Protein AF-A0A956KPV9-F1 (afdb_monomer_lite)

Sequence (80 aa):
FGGKGMYGIHVHEAVLAAGVAWSGPTVHLVDPRYDEGPILAHVEVPVEAGDSPESLQQRVLRAEHQLLWRVIKDNFCSPS

Foldseek 3Di:
DDDDPCDDLNVLVVCVVVVDQWDADWDFDDDPDGPPHHTQDIDIDTDDPPDDSVNSVVSRVVRVVVVVVCSCCPPPPDDD

Secondary structure (DSSP, 8-state):
--STT--TTHHHHHHHHTT-SEE--EEE---SSTT-SPEEEE--EEPPTT--HHHHHHHHHHHHHHHHHHHHIIIIIS--

Radius of gyration: 13.9 Å; chains: 1; bounding box: 34×28×36 Å

pLDDT: mean 91.51, std 9.31, range [61.59, 98.44]

Structure (mmCIF, N/CA/C/O backbone):
data_AF-A0A956KPV9-F1
#
_entry.id   AF-A0A956KPV9-F1
#
loop_
_atom_site.group_PDB
_atom_site.id
_atom_site.type_symbol
_atom_site.label_atom_id
_atom_site.label_alt_id
_atom_site.label_comp_id
_atom_site.label_asym_id
_atom_site.label_entity_id
_atom_site.label_seq_id
_atom_site.pdbx_PDB_ins_code
_atom_site.Cartn_x
_atom_site.Cartn_y
_atom_site.Cartn_z
_atom_site.occupancy
_atom_site.B_iso_or_equiv
_atom_site.auth_seq_id
_atom_site.auth_comp_id
_atom_site.auth_asym_id
_atom_site.auth_atom_id
_atom_site.pdbx_PDB_model_num
ATOM 1 N N . PHE A 1 1 ? -8.174 5.295 -2.490 1.00 76.56 1 PHE A N 1
ATOM 2 C CA . PHE A 1 1 ? -7.645 6.449 -1.733 1.00 76.56 1 PHE A CA 1
ATOM 3 C C . PHE A 1 1 ? -6.329 6.847 -2.387 1.00 76.56 1 PHE A C 1
ATOM 5 O O . PHE A 1 1 ? -5.572 5.943 -2.704 1.00 76.56 1 PHE A O 1
ATOM 12 N N . GLY A 1 2 ? -6.102 8.126 -2.689 1.00 67.75 2 GLY A N 1
ATOM 13 C CA . GLY A 1 2 ? -4.937 8.590 -3.461 1.00 67.75 2 GLY A CA 1
ATOM 14 C C . GLY A 1 2 ? -5.173 9.983 -4.052 1.00 67.75 2 GLY A C 1
ATOM 15 O O . GLY A 1 2 ? -6.293 10.495 -3.961 1.00 67.75 2 GLY A O 1
ATOM 16 N N . GLY A 1 3 ? -4.142 10.604 -4.626 1.00 69.38 3 GLY A N 1
ATOM 17 C CA . GLY A 1 3 ? -4.230 11.956 -5.185 1.00 69.38 3 GLY A CA 1
ATOM 18 C C . GLY A 1 3 ? -3.939 13.102 -4.203 1.00 69.38 3 GLY A C 1
ATOM 19 O O . GLY A 1 3 ? -3.519 12.919 -3.058 1.00 69.38 3 GLY A O 1
ATOM 20 N N . LYS A 1 4 ? -4.133 14.340 -4.675 1.00 72.81 4 LYS A N 1
ATOM 21 C CA . LYS A 1 4 ? -3.716 15.566 -3.974 1.00 72.81 4 LYS A CA 1
ATOM 22 C C . LYS A 1 4 ? -4.324 15.659 -2.565 1.00 72.81 4 LYS A C 1
ATOM 24 O O . LYS A 1 4 ? -5.536 15.755 -2.417 1.00 72.81 4 LYS A O 1
ATOM 29 N N . GLY A 1 5 ? -3.464 15.698 -1.543 1.00 74.81 5 GLY A N 1
ATOM 30 C CA . GLY A 1 5 ? -3.858 15.789 -0.128 1.00 74.81 5 GLY A CA 1
ATOM 31 C C . GLY A 1 5 ? -3.898 14.451 0.621 1.00 74.81 5 GLY A C 1
ATOM 32 O O . GLY A 1 5 ? -3.978 14.456 1.847 1.00 74.81 5 GLY A O 1
ATOM 33 N N . MET A 1 6 ? -3.773 13.324 -0.087 1.00 81.81 6 MET A N 1
ATOM 34 C CA . MET A 1 6 ? -3.854 11.965 0.465 1.00 81.81 6 MET A CA 1
ATOM 35 C C . MET A 1 6 ? -2.465 11.350 0.671 1.00 81.81 6 MET A C 1
ATOM 37 O O . MET A 1 6 ? -2.178 10.261 0.183 1.00 81.81 6 MET A O 1
ATOM 41 N N . TYR A 1 7 ? -1.590 12.068 1.376 1.00 82.19 7 TYR A N 1
ATOM 42 C CA . TYR A 1 7 ? -0.217 11.649 1.670 1.00 82.19 7 TYR A CA 1
ATOM 43 C C . TYR A 1 7 ? 0.017 11.530 3.179 1.00 82.19 7 TYR A C 1
ATOM 45 O O . TYR A 1 7 ? -0.638 12.195 3.984 1.00 82.19 7 TYR A O 1
ATOM 53 N N . GLY A 1 8 ? 0.987 10.701 3.567 1.00 88.38 8 GLY A N 1
ATOM 54 C CA . GLY A 1 8 ? 1.325 10.493 4.974 1.00 88.38 8 GLY A CA 1
ATOM 55 C C . GLY A 1 8 ? 0.159 9.891 5.759 1.00 88.38 8 GLY A C 1
ATOM 56 O O . GLY A 1 8 ? -0.450 8.923 5.319 1.00 88.38 8 GLY A O 1
ATOM 57 N N . ILE A 1 9 ? -0.150 10.449 6.932 1.00 95.81 9 ILE A N 1
ATOM 58 C CA . ILE A 1 9 ? -1.167 9.884 7.833 1.00 95.81 9 ILE A CA 1
ATOM 59 C C . ILE A 1 9 ? -2.605 10.037 7.307 1.00 95.81 9 ILE A C 1
ATOM 61 O O . ILE A 1 9 ? -3.445 9.175 7.564 1.00 95.81 9 ILE A O 1
ATOM 65 N N . HIS A 1 10 ? -2.875 11.068 6.497 1.00 94.06 10 HIS A N 1
ATOM 66 C CA . HIS A 1 10 ? -4.230 11.407 6.042 1.00 94.06 10 HIS A CA 1
ATOM 67 C C . HIS A 1 10 ? -4.892 10.290 5.228 1.00 94.06 10 HIS A C 1
ATOM 69 O O . HIS A 1 10 ? -6.111 10.121 5.269 1.00 94.06 10 HIS A O 1
ATOM 75 N N . VAL A 1 11 ? -4.106 9.498 4.489 1.00 93.94 11 VAL A N 1
ATOM 76 C CA . VAL A 1 11 ? -4.660 8.372 3.726 1.00 93.94 11 VAL A CA 1
ATOM 77 C C . VAL A 1 11 ? -5.231 7.300 4.655 1.00 93.94 11 VAL A C 1
ATOM 79 O O . VAL A 1 11 ? -6.287 6.741 4.368 1.00 93.94 11 VAL A O 1
ATOM 82 N N . HIS A 1 12 ? -4.585 7.060 5.797 1.00 96.44 12 HIS A N 1
ATOM 83 C CA . HIS A 1 12 ? -5.011 6.060 6.773 1.00 96.44 12 HIS A CA 1
ATOM 84 C C . HIS A 1 12 ? -6.211 6.550 7.586 1.00 96.44 12 HIS A C 1
ATOM 86 O O . HIS A 1 12 ? -7.144 5.784 7.809 1.00 96.44 12 HIS A O 1
ATOM 92 N N . GLU A 1 13 ? -6.240 7.836 7.942 1.00 96.44 13 GLU A N 1
ATOM 93 C CA . GLU A 1 13 ? -7.414 8.474 8.551 1.00 96.44 13 GLU A CA 1
ATOM 94 C C . GLU A 1 13 ? -8.649 8.346 7.653 1.00 96.44 13 GLU A C 1
ATOM 96 O O . GLU A 1 13 ? -9.713 7.932 8.110 1.00 96.44 13 GLU A O 1
ATOM 101 N N . ALA A 1 14 ? -8.506 8.636 6.359 1.00 95.12 14 ALA A N 1
ATOM 102 C CA . ALA A 1 14 ? -9.608 8.554 5.408 1.00 95.12 14 ALA A CA 1
ATOM 103 C C . ALA A 1 14 ? -10.092 7.117 5.165 1.00 95.12 14 ALA A C 1
ATOM 105 O O . ALA A 1 14 ? -11.293 6.900 5.018 1.00 95.12 14 ALA A O 1
ATOM 106 N N . VAL A 1 15 ? -9.180 6.138 5.132 1.00 95.81 15 VAL A N 1
ATOM 107 C CA . VAL A 1 15 ? -9.530 4.711 5.034 1.00 95.81 15 VAL A CA 1
ATOM 108 C C . VAL A 1 15 ? -10.390 4.287 6.224 1.00 95.81 15 VAL A C 1
ATOM 110 O O . VAL A 1 15 ? -11.448 3.687 6.030 1.00 95.81 15 VAL A O 1
ATOM 113 N N . LEU A 1 16 ? -9.976 4.647 7.442 1.00 96.62 16 LEU A N 1
ATOM 114 C CA . LEU A 1 16 ? -10.722 4.324 8.659 1.00 96.62 16 LEU A CA 1
ATOM 115 C C . LEU A 1 16 ? -12.067 5.055 8.706 1.00 96.62 16 LEU A C 1
ATOM 117 O O . LEU A 1 16 ? -13.089 4.436 8.996 1.00 96.62 16 LEU A O 1
ATOM 121 N N . ALA A 1 17 ? -12.095 6.342 8.352 1.00 95.81 17 ALA A N 1
ATOM 122 C CA . ALA A 1 17 ? -13.325 7.131 8.292 1.00 95.81 17 ALA A CA 1
ATOM 123 C C . ALA A 1 17 ? -14.329 6.586 7.263 1.00 95.81 17 ALA A C 1
ATOM 125 O O . ALA A 1 17 ? -15.538 6.667 7.475 1.00 95.81 17 ALA A O 1
ATOM 126 N N . ALA A 1 18 ? -13.841 6.014 6.161 1.00 95.62 18 ALA A N 1
ATOM 127 C CA . ALA A 1 18 ? -14.676 5.385 5.145 1.00 95.62 18 ALA A CA 1
ATOM 128 C C . ALA A 1 18 ? -15.220 4.006 5.564 1.00 95.62 18 ALA A C 1
ATOM 130 O O . ALA A 1 18 ? -16.112 3.489 4.894 1.00 95.62 18 ALA A O 1
ATOM 131 N N . GLY A 1 19 ? -14.696 3.401 6.637 1.00 94.94 19 GLY A N 1
ATOM 132 C CA . GLY A 1 19 ? -15.146 2.098 7.137 1.00 94.94 19 GLY A CA 1
ATOM 133 C C . GLY A 1 19 ? -14.910 0.940 6.162 1.00 94.94 19 GLY A C 1
ATOM 134 O O . GLY A 1 19 ? -15.646 -0.046 6.189 1.00 94.94 19 GLY A O 1
ATOM 135 N N . VAL A 1 20 ? -13.925 1.060 5.266 1.00 95.88 20 VAL A N 1
ATOM 136 C CA . VAL A 1 20 ? -13.595 -0.003 4.308 1.00 95.88 20 VAL A CA 1
ATOM 137 C C . VAL A 1 20 ? -12.809 -1.126 4.985 1.00 95.88 20 VAL A C 1
ATOM 139 O O . VAL A 1 20 ? -12.037 -0.892 5.909 1.00 95.88 20 VAL A O 1
ATOM 142 N N . ALA A 1 21 ? -12.976 -2.355 4.496 1.00 96.56 21 ALA A N 1
ATOM 143 C CA . ALA A 1 21 ? -12.317 -3.534 5.064 1.00 96.56 21 ALA A CA 1
ATOM 144 C C . ALA A 1 21 ? -10.843 -3.692 4.640 1.00 96.56 21 ALA A C 1
ATOM 146 O O . ALA A 1 21 ? -10.099 -4.442 5.271 1.00 96.56 21 ALA A O 1
ATOM 147 N N . TRP A 1 22 ? -10.423 -3.001 3.576 1.00 97.31 22 TRP A N 1
ATOM 148 C CA . TRP A 1 22 ? -9.118 -3.195 2.945 1.00 97.31 22 TRP A CA 1
ATOM 149 C C . TRP A 1 22 ? -8.443 -1.862 2.621 1.00 97.31 22 TRP A C 1
ATOM 151 O O . TRP A 1 22 ? -9.078 -0.909 2.165 1.00 97.31 22 TRP A O 1
ATOM 161 N N . SER A 1 23 ? -7.134 -1.834 2.837 1.00 97.00 23 SER A N 1
ATOM 162 C CA . SER A 1 23 ? -6.189 -0.812 2.388 1.00 97.00 23 SER A CA 1
ATOM 163 C C . SER A 1 23 ? -5.056 -1.498 1.620 1.00 97.00 23 SER A C 1
ATOM 165 O O . SER A 1 23 ? -5.130 -2.696 1.357 1.00 97.00 23 SER A O 1
ATOM 167 N N . GLY A 1 24 ? -3.988 -0.783 1.279 1.00 96.44 24 GLY A N 1
ATOM 168 C CA . GLY A 1 24 ? -2.788 -1.421 0.749 1.00 96.44 24 GLY A CA 1
ATOM 169 C C . GLY A 1 24 ? -1.923 -0.522 -0.128 1.00 96.44 24 GLY A C 1
ATOM 170 O O . GLY A 1 24 ? -2.431 0.444 -0.703 1.00 96.44 24 GLY A O 1
ATOM 171 N N . PRO A 1 25 ? -0.621 -0.829 -0.244 1.00 96.19 25 PRO A N 1
ATOM 172 C CA . PRO A 1 25 ? 0.280 -0.118 -1.134 1.00 96.19 25 PRO A CA 1
ATOM 173 C C . PRO A 1 25 ? 0.138 -0.606 -2.581 1.00 96.19 25 PRO A C 1
ATOM 175 O O . PRO A 1 25 ? -0.100 -1.787 -2.850 1.00 96.19 25 PRO A O 1
ATOM 178 N N . THR A 1 26 ? 0.363 0.308 -3.518 1.00 95.06 26 THR A N 1
ATOM 179 C CA . THR A 1 26 ? 0.446 0.025 -4.953 1.00 95.06 26 THR A CA 1
ATOM 180 C C . THR A 1 26 ? 1.802 0.494 -5.461 1.00 95.06 26 THR A C 1
ATOM 182 O O . THR A 1 26 ? 2.214 1.612 -5.171 1.00 95.06 26 THR A O 1
ATOM 185 N N . VAL A 1 27 ? 2.487 -0.345 -6.236 1.00 95.06 27 VAL A N 1
ATOM 186 C CA . VAL A 1 27 ? 3.697 0.032 -6.973 1.00 95.06 27 VAL A CA 1
ATOM 187 C C . VAL A 1 27 ? 3.316 0.213 -8.433 1.00 95.06 27 VAL A C 1
ATOM 189 O O . VAL A 1 27 ? 2.755 -0.693 -9.051 1.00 95.06 27 VAL A O 1
ATOM 192 N N . HIS A 1 28 ? 3.634 1.372 -8.992 1.00 93.44 28 HIS A N 1
ATOM 193 C CA . HIS A 1 28 ? 3.380 1.704 -10.387 1.00 93.44 28 HIS A CA 1
ATOM 194 C C . HIS A 1 28 ? 4.601 2.389 -11.003 1.00 93.44 28 HIS A C 1
ATOM 196 O O . HIS A 1 28 ? 5.479 2.890 -10.296 1.00 93.44 28 HIS A O 1
ATOM 202 N N . LEU A 1 29 ? 4.675 2.395 -12.330 1.00 92.69 29 LEU A N 1
ATOM 203 C CA . LEU A 1 29 ? 5.671 3.182 -13.048 1.00 92.69 29 LEU A CA 1
ATOM 204 C C . LEU A 1 29 ? 5.332 4.669 -12.928 1.00 92.69 29 LEU A C 1
ATOM 206 O O . LEU A 1 29 ? 4.165 5.051 -12.961 1.00 92.69 29 LEU A O 1
ATOM 210 N N . VAL A 1 30 ? 6.352 5.512 -12.794 1.00 89.44 30 VAL A N 1
ATOM 211 C CA . VAL A 1 30 ? 6.164 6.966 -12.766 1.00 89.44 30 VAL A CA 1
ATOM 212 C C . VAL A 1 30 ? 5.951 7.468 -14.190 1.00 89.44 30 VAL A C 1
ATOM 214 O O . VAL A 1 30 ? 6.735 7.155 -15.087 1.00 89.44 30 VAL A O 1
ATOM 217 N N . ASP A 1 31 ? 4.924 8.286 -14.382 1.00 86.19 31 ASP A N 1
ATOM 218 C CA . ASP A 1 31 ? 4.707 9.059 -15.599 1.00 86.19 31 ASP A CA 1
ATOM 219 C C . ASP A 1 31 ? 4.426 10.541 -15.234 1.00 86.19 31 ASP A C 1
ATOM 221 O O . ASP A 1 31 ? 4.481 10.909 -14.056 1.00 86.19 31 ASP A O 1
ATOM 225 N N . PRO A 1 32 ? 4.205 11.445 -16.208 1.00 86.62 32 PRO A N 1
ATOM 226 C CA . PRO A 1 32 ? 3.936 12.856 -15.915 1.00 86.62 32 PRO A CA 1
ATOM 227 C C . PRO A 1 32 ? 2.623 13.128 -15.162 1.00 86.62 32 PRO A C 1
ATOM 229 O O . PRO A 1 32 ? 2.391 14.267 -14.749 1.00 86.62 32 PRO A O 1
ATOM 232 N N . ARG A 1 33 ? 1.739 12.136 -15.028 1.00 77.94 33 ARG A N 1
ATOM 233 C CA . ARG A 1 33 ? 0.457 12.232 -14.336 1.00 77.94 33 ARG A CA 1
ATOM 234 C C . ARG A 1 33 ? 0.576 11.591 -12.955 1.00 77.94 33 ARG A C 1
ATOM 236 O O . ARG A 1 33 ? 1.142 10.521 -12.761 1.00 77.94 33 ARG A O 1
ATOM 243 N N . TYR A 1 34 ? 0.052 12.281 -11.955 1.00 71.81 34 TYR A N 1
ATOM 244 C CA . TYR A 1 34 ? 0.181 11.835 -10.573 1.00 71.81 34 TYR A CA 1
ATOM 245 C C . TYR A 1 34 ? -0.646 10.564 -10.332 1.00 71.81 34 TYR A C 1
ATOM 247 O O . TYR A 1 34 ? -1.838 10.563 -10.622 1.00 71.81 34 TYR A O 1
ATOM 255 N N . ASP A 1 35 ? -0.015 9.515 -9.7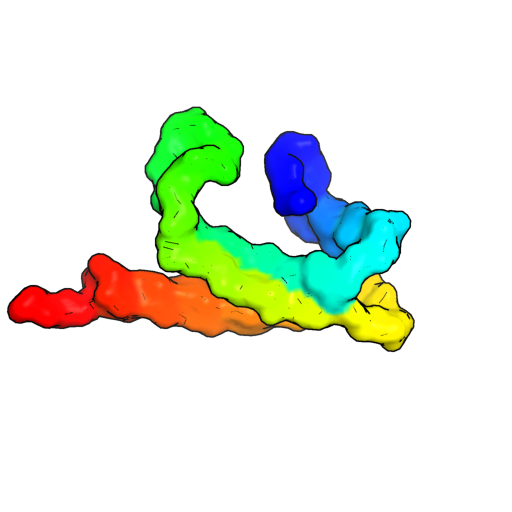95 1.00 71.62 35 ASP A N 1
ATOM 256 C CA . ASP A 1 35 ? -0.620 8.212 -9.465 1.00 71.62 35 ASP A CA 1
ATOM 257 C C . ASP A 1 35 ? -1.336 7.484 -10.634 1.00 71.62 35 ASP A C 1
ATOM 259 O O . ASP A 1 35 ? -2.153 6.595 -10.398 1.00 71.62 35 ASP A O 1
ATOM 263 N N . GLU A 1 36 ? -1.052 7.832 -11.896 1.00 81.06 36 GLU A N 1
ATOM 264 C CA . GLU A 1 36 ? -1.754 7.277 -13.076 1.00 81.06 36 GLU A CA 1
ATOM 265 C C . GLU A 1 36 ? -0.912 6.318 -13.930 1.00 81.06 36 GLU A C 1
ATOM 267 O O . GLU A 1 36 ? -1.434 5.699 -14.862 1.00 81.06 36 GLU A O 1
ATOM 272 N N . GLY A 1 37 ? 0.377 6.168 -13.631 1.00 85.56 37 GLY A N 1
ATOM 273 C CA . GLY A 1 37 ? 1.229 5.292 -14.425 1.00 85.56 37 GLY A CA 1
ATOM 274 C C . GLY A 1 37 ? 0.875 3.801 -14.277 1.00 85.56 37 GLY A C 1
ATOM 275 O O . GLY A 1 37 ? 0.185 3.402 -13.334 1.00 85.56 37 GLY A O 1
ATOM 276 N N . PRO A 1 38 ? 1.342 2.937 -15.201 1.00 91.94 38 PRO A N 1
ATOM 277 C CA . PRO A 1 38 ? 1.006 1.514 -15.195 1.00 91.94 38 PRO A CA 1
ATOM 278 C C . PRO A 1 38 ? 1.326 0.821 -13.864 1.00 91.94 38 PRO A C 1
ATOM 280 O O . PRO A 1 38 ? 2.462 0.870 -13.386 1.00 91.94 38 PRO A O 1
ATOM 283 N N . ILE A 1 39 ? 0.332 0.140 -13.288 1.00 94.06 39 ILE A N 1
ATOM 284 C CA . ILE A 1 39 ? 0.483 -0.618 -12.040 1.00 94.06 39 ILE A CA 1
ATOM 285 C C . ILE A 1 39 ? 1.344 -1.856 -12.298 1.00 94.06 39 ILE A C 1
ATOM 287 O O . ILE A 1 39 ? 1.033 -2.670 -13.166 1.00 94.06 39 ILE A O 1
ATOM 291 N N . LEU A 1 40 ? 2.404 -2.008 -11.506 1.00 94.88 40 LEU A N 1
ATOM 292 C CA . LEU A 1 40 ? 3.266 -3.189 -11.499 1.00 94.88 40 LEU A CA 1
ATOM 293 C C . LEU A 1 40 ? 2.779 -4.228 -10.489 1.00 94.88 40 LEU A C 1
ATOM 295 O O . LEU A 1 40 ? 2.799 -5.421 -10.778 1.00 94.88 40 LEU A O 1
ATOM 299 N N . ALA A 1 41 ? 2.353 -3.788 -9.301 1.00 96.44 41 ALA A N 1
ATOM 300 C CA . ALA A 1 41 ? 1.822 -4.677 -8.274 1.00 96.44 41 ALA A CA 1
ATOM 301 C C . ALA A 1 41 ? 0.997 -3.926 -7.219 1.00 96.44 41 ALA A C 1
ATOM 303 O O . ALA A 1 41 ? 1.181 -2.731 -6.995 1.00 96.44 41 ALA A O 1
ATOM 304 N N . HIS A 1 42 ? 0.131 -4.658 -6.525 1.00 96.44 42 HIS A N 1
ATOM 305 C CA . HIS A 1 42 ? -0.651 -4.190 -5.383 1.00 96.44 42 HIS A CA 1
ATOM 306 C C . HIS A 1 42 ? -0.777 -5.326 -4.364 1.00 96.44 42 HIS A C 1
ATOM 308 O O . HIS A 1 42 ? -0.798 -6.498 -4.748 1.00 96.44 42 HIS A O 1
ATOM 314 N N . VAL A 1 43 ? -0.861 -4.988 -3.078 1.00 97.44 43 VAL A N 1
ATOM 315 C CA . VAL A 1 43 ? -1.141 -5.951 -2.006 1.00 97.44 43 VAL A CA 1
ATOM 316 C C . VAL A 1 43 ? -2.228 -5.393 -1.107 1.00 97.44 43 VAL A C 1
ATOM 318 O O . VAL A 1 43 ? -2.095 -4.285 -0.595 1.00 97.44 43 VAL A O 1
ATOM 321 N N . GLU A 1 44 ? -3.261 -6.194 -0.868 1.00 97.94 44 GLU A N 1
ATOM 322 C CA . GLU A 1 44 ? -4.303 -5.865 0.098 1.00 97.94 44 GLU A CA 1
ATOM 323 C C . GLU A 1 44 ? -3.788 -6.037 1.531 1.00 97.94 44 GLU A C 1
ATOM 325 O O . GLU A 1 44 ? -3.133 -7.021 1.885 1.00 97.94 44 GLU A O 1
ATOM 330 N N . VAL A 1 45 ? -4.115 -5.063 2.372 1.00 98.12 45 VAL A N 1
ATOM 331 C 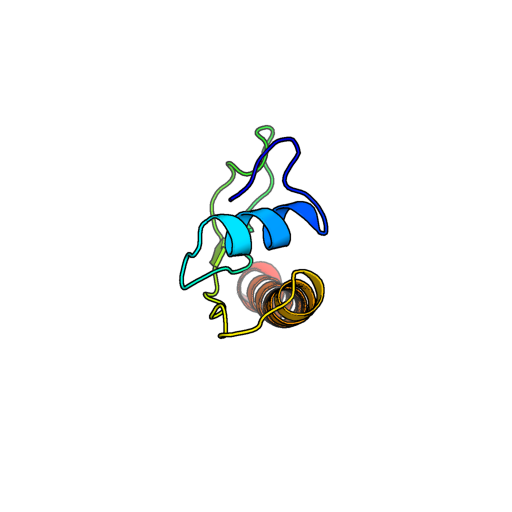CA . VAL A 1 45 ? -3.833 -5.040 3.803 1.00 98.12 45 VAL A CA 1
ATOM 332 C C . VAL A 1 45 ? -5.169 -4.912 4.532 1.00 98.12 45 VAL A C 1
ATOM 334 O O . VAL A 1 45 ? -5.882 -3.931 4.299 1.00 98.12 45 VAL A O 1
ATOM 337 N N . PRO A 1 46 ? -5.536 -5.868 5.403 1.00 98.19 46 PRO A N 1
ATOM 338 C CA . PRO A 1 46 ? -6.794 -5.796 6.135 1.00 98.19 46 PRO A CA 1
ATOM 339 C C . PRO A 1 46 ? -6.796 -4.604 7.093 1.00 98.19 46 PRO A C 1
ATOM 341 O O . PRO A 1 46 ? -5.790 -4.324 7.757 1.00 98.19 46 PRO A O 1
ATOM 344 N N . VAL A 1 47 ? -7.942 -3.932 7.173 1.00 98.19 47 VAL A N 1
ATOM 345 C CA . VAL A 1 47 ? -8.262 -2.978 8.237 1.00 98.19 47 VAL A CA 1
ATOM 346 C C . VAL A 1 47 ? -8.867 -3.772 9.390 1.00 98.19 47 VAL A C 1
ATOM 348 O O . VAL A 1 47 ? -9.892 -4.436 9.236 1.00 98.19 47 VAL A O 1
ATOM 351 N N . GLU A 1 48 ? -8.203 -3.752 10.539 1.00 97.81 48 GLU A N 1
ATOM 352 C CA . GLU A 1 48 ? -8.592 -4.523 11.715 1.00 97.81 48 GLU A CA 1
ATOM 353 C C . GLU A 1 48 ? -9.486 -3.693 12.642 1.00 97.81 48 GLU A C 1
ATOM 355 O O . GLU A 1 48 ? -9.413 -2.463 12.712 1.00 97.81 48 GLU A O 1
ATOM 360 N N . ALA A 1 49 ? -10.356 -4.382 13.380 1.00 96.38 49 ALA A N 1
ATOM 361 C CA . ALA A 1 49 ? -11.204 -3.7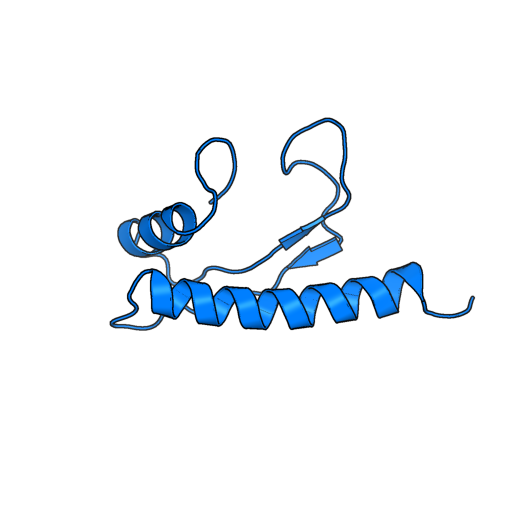32 14.365 1.00 96.38 49 ALA A CA 1
ATOM 362 C C . ALA A 1 49 ? -10.340 -3.074 15.453 1.00 96.38 49 ALA A C 1
ATOM 364 O O . ALA A 1 49 ? -9.554 -3.744 16.120 1.00 96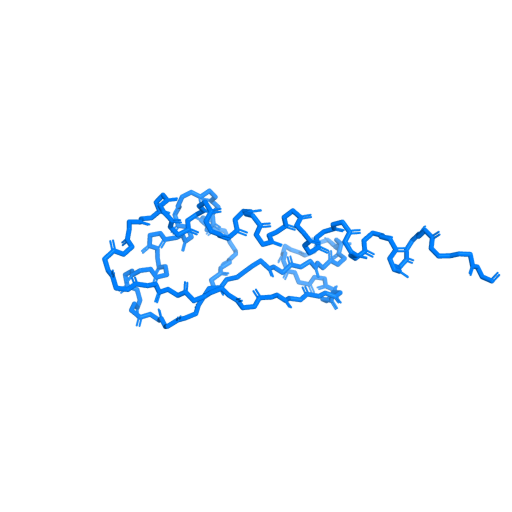.38 49 ALA A O 1
ATOM 365 N N . GLY A 1 50 ? -10.526 -1.768 15.652 1.00 96.12 50 GLY A N 1
ATOM 366 C CA . GLY A 1 50 ? -9.760 -0.987 16.625 1.00 96.12 50 GLY A CA 1
ATOM 367 C C . GLY A 1 50 ? -8.449 -0.406 16.093 1.00 96.12 50 GLY A C 1
ATOM 368 O O . GLY A 1 50 ? -7.700 0.161 16.887 1.00 96.12 50 GLY A O 1
ATOM 369 N N . ASP A 1 51 ? -8.177 -0.504 14.787 1.00 97.94 51 ASP A N 1
ATOM 370 C CA . ASP A 1 51 ? -7.046 0.195 14.176 1.00 97.94 51 ASP A CA 1
ATOM 371 C C . ASP A 1 51 ? -7.113 1.710 14.459 1.00 97.94 51 ASP A C 1
ATOM 373 O O . ASP A 1 51 ? -8.127 2.374 14.228 1.00 97.94 51 ASP A O 1
ATOM 377 N N . SER A 1 52 ? -5.989 2.266 14.912 1.00 98.31 52 SER A N 1
ATOM 378 C CA . SER A 1 52 ? -5.681 3.692 14.779 1.00 98.31 52 SER A CA 1
ATOM 379 C C . SER A 1 52 ? -5.036 3.974 13.411 1.00 98.31 52 SER A C 1
ATOM 381 O O . SER A 1 52 ? -4.453 3.051 12.818 1.00 98.31 52 SER A O 1
ATOM 383 N N . PRO A 1 53 ? -5.053 5.228 12.916 1.00 97.81 53 PRO A N 1
ATOM 384 C CA . PRO A 1 53 ? -4.358 5.600 11.682 1.00 97.81 53 PRO A CA 1
ATOM 385 C C . PRO A 1 53 ? -2.887 5.166 11.665 1.00 97.81 53 PRO A C 1
ATOM 387 O O . PRO A 1 53 ? -2.400 4.671 10.652 1.00 97.81 53 PRO A O 1
ATOM 390 N N . GLU A 1 54 ? -2.189 5.278 12.796 1.00 98.38 54 GLU A N 1
ATOM 391 C CA . GLU A 1 54 ? -0.784 4.893 12.943 1.00 98.38 54 GLU A CA 1
ATOM 392 C C . GLU A 1 54 ? -0.602 3.376 12.875 1.00 98.38 54 GLU A C 1
ATOM 394 O O . GLU A 1 54 ? 0.319 2.895 12.218 1.00 98.38 54 GLU A O 1
ATOM 399 N N . SER A 1 55 ? -1.475 2.603 13.527 1.00 98.44 55 SER A N 1
ATOM 400 C CA . SER A 1 55 ? -1.394 1.138 13.479 1.00 98.44 55 SER A CA 1
ATOM 401 C C . SER A 1 55 ? -1.624 0.603 12.060 1.00 98.44 55 SER A C 1
ATOM 403 O O . SER A 1 55 ? -0.842 -0.223 11.577 1.00 98.44 55 SER A O 1
ATOM 405 N N . LEU A 1 56 ? -2.607 1.164 11.346 1.00 98.31 56 LEU A N 1
ATOM 406 C CA . LEU A 1 56 ? -2.867 0.844 9.948 1.00 98.31 56 LEU A CA 1
ATOM 407 C C . LEU A 1 56 ? -1.703 1.291 9.053 1.00 98.31 56 LEU A C 1
ATOM 409 O O . LEU A 1 56 ? -1.261 0.521 8.200 1.00 98.31 56 LEU A O 1
ATOM 413 N N . GLN A 1 57 ? -1.153 2.489 9.277 1.00 97.88 57 GLN A N 1
ATOM 414 C CA . GLN A 1 57 ? 0.029 2.981 8.566 1.00 97.88 57 GLN A CA 1
ATOM 415 C C . GLN A 1 57 ? 1.216 2.031 8.714 1.00 97.88 57 GLN A C 1
ATOM 417 O O . GLN A 1 57 ? 1.848 1.677 7.722 1.00 97.88 57 GLN A O 1
ATOM 422 N N . GLN A 1 58 ? 1.511 1.580 9.934 1.00 98.25 58 GLN A N 1
ATOM 423 C CA . GLN A 1 58 ? 2.618 0.658 10.182 1.00 98.25 58 GLN A CA 1
ATOM 424 C C . GLN A 1 58 ? 2.409 -0.688 9.481 1.00 98.25 58 GLN A C 1
ATOM 426 O O . GLN A 1 58 ? 3.367 -1.257 8.949 1.00 98.25 58 GLN A O 1
ATOM 431 N N . ARG A 1 59 ? 1.171 -1.199 9.445 1.00 98.19 59 ARG A N 1
ATOM 432 C CA . ARG A 1 59 ? 0.843 -2.438 8.723 1.00 98.19 59 ARG A CA 1
ATOM 433 C C . ARG A 1 59 ? 1.035 -2.264 7.212 1.00 98.19 59 ARG A C 1
ATOM 435 O O . ARG A 1 59 ? 1.691 -3.099 6.588 1.00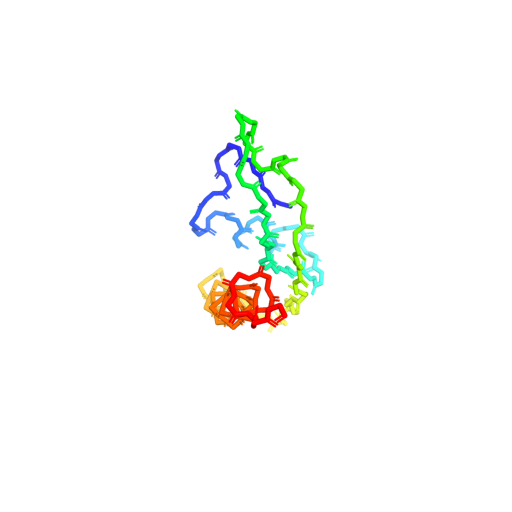 98.19 59 ARG A O 1
ATOM 442 N N . VAL A 1 60 ? 0.543 -1.158 6.647 1.00 97.88 60 VAL A N 1
ATOM 443 C CA . VAL A 1 60 ? 0.689 -0.823 5.219 1.00 97.88 60 VAL A CA 1
ATOM 444 C C . VAL A 1 60 ? 2.156 -0.623 4.834 1.00 97.88 60 VAL A C 1
ATOM 446 O O . VAL A 1 60 ? 2.600 -1.220 3.859 1.00 97.88 60 VAL A O 1
ATOM 449 N N . LEU A 1 61 ? 2.940 0.108 5.631 1.00 97.62 61 LEU A N 1
ATOM 450 C CA . LEU A 1 61 ? 4.360 0.365 5.364 1.00 97.62 61 LEU A CA 1
ATOM 451 C C . LEU A 1 61 ? 5.193 -0.927 5.334 1.00 97.62 61 LEU A C 1
ATOM 453 O O . LEU A 1 61 ? 6.079 -1.099 4.497 1.00 97.62 61 LEU A O 1
ATOM 457 N N . ARG A 1 62 ? 4.897 -1.883 6.224 1.00 98.12 62 ARG A N 1
ATOM 458 C CA . ARG A 1 62 ? 5.554 -3.202 6.200 1.00 98.12 62 ARG A CA 1
ATOM 459 C C . ARG A 1 62 ? 5.237 -3.970 4.920 1.00 98.12 62 ARG A C 1
ATOM 461 O O . ARG A 1 62 ? 6.142 -4.583 4.353 1.00 98.12 62 ARG A O 1
ATOM 468 N N . ALA A 1 63 ? 3.980 -3.942 4.476 1.00 98.12 63 ALA A N 1
ATOM 469 C CA . ALA A 1 63 ? 3.579 -4.552 3.212 1.00 98.12 63 ALA A CA 1
ATOM 470 C C . ALA A 1 63 ? 4.251 -3.851 2.021 1.00 98.12 63 ALA A C 1
ATOM 472 O O . ALA A 1 63 ? 4.729 -4.523 1.109 1.00 98.12 63 ALA A O 1
ATOM 473 N N . GLU A 1 64 ? 4.370 -2.523 2.068 1.00 97.44 64 GLU A N 1
ATOM 474 C CA . GLU A 1 64 ? 4.997 -1.707 1.027 1.00 97.44 64 GLU A CA 1
ATOM 475 C C . GLU A 1 64 ? 6.468 -2.071 0.842 1.00 97.44 64 GLU A C 1
ATOM 477 O O . GLU A 1 64 ? 6.887 -2.376 -0.272 1.00 97.44 64 GLU A O 1
ATOM 482 N N . HIS A 1 65 ? 7.243 -2.141 1.928 1.00 97.69 65 HIS A N 1
ATOM 483 C CA . HIS A 1 65 ? 8.655 -2.525 1.859 1.00 97.69 65 HIS A CA 1
ATOM 484 C C . HIS A 1 65 ? 8.854 -3.917 1.242 1.00 97.69 65 HIS A C 1
ATOM 486 O O . HIS A 1 65 ? 9.776 -4.125 0.450 1.00 97.69 65 HIS A O 1
ATOM 492 N N . GLN A 1 66 ? 7.989 -4.878 1.584 1.00 97.81 66 GLN A N 1
ATOM 493 C CA . GLN A 1 66 ? 8.053 -6.225 1.014 1.00 97.81 66 GLN A CA 1
ATOM 494 C C . GLN A 1 66 ? 7.661 -6.240 -0.465 1.00 97.81 66 GLN A C 1
ATOM 496 O O . GLN A 1 66 ? 8.313 -6.923 -1.259 1.00 97.81 66 GLN A O 1
ATOM 501 N N . LEU A 1 67 ? 6.609 -5.503 -0.828 1.00 97.81 67 LEU A N 1
ATOM 502 C CA . LEU A 1 67 ? 6.116 -5.399 -2.195 1.00 97.81 67 LEU A CA 1
ATOM 503 C C . LEU A 1 67 ? 7.157 -4.745 -3.101 1.00 97.81 67 LEU A C 1
ATOM 505 O O . LEU A 1 67 ? 7.493 -5.304 -4.143 1.00 97.81 67 LEU A O 1
ATOM 509 N N . LEU A 1 68 ? 7.718 -3.612 -2.677 1.00 96.75 68 LEU A N 1
ATOM 510 C CA . LEU A 1 68 ? 8.697 -2.857 -3.451 1.00 96.75 68 LEU A CA 1
ATOM 511 C C . LEU A 1 68 ? 9.958 -3.681 -3.724 1.00 96.75 68 LEU A C 1
ATOM 513 O O . LEU A 1 68 ? 10.400 -3.761 -4.867 1.00 96.75 68 LEU A O 1
ATOM 517 N N . TRP A 1 69 ? 10.498 -4.352 -2.701 1.00 95.75 69 TRP A N 1
ATOM 518 C CA . TRP A 1 69 ? 11.636 -5.262 -2.865 1.00 95.75 69 TRP A CA 1
ATOM 519 C C . TRP A 1 69 ? 11.363 -6.344 -3.920 1.00 95.75 69 TRP A C 1
ATOM 521 O O . TRP A 1 69 ? 12.198 -6.575 -4.795 1.00 95.75 69 TRP A O 1
ATOM 531 N N . ARG A 1 70 ? 10.194 -6.996 -3.858 1.00 95.81 70 ARG A N 1
ATOM 532 C CA . ARG A 1 70 ? 9.817 -8.047 -4.816 1.00 95.81 70 ARG A CA 1
ATOM 533 C C . ARG A 1 70 ? 9.681 -7.490 -6.228 1.00 95.81 70 ARG A C 1
ATOM 535 O O . ARG A 1 70 ? 10.265 -8.051 -7.146 1.00 95.81 70 ARG A O 1
ATOM 542 N N . VAL A 1 71 ? 8.992 -6.359 -6.391 1.00 95.94 71 VAL A N 1
ATOM 543 C CA . VAL A 1 71 ? 8.822 -5.712 -7.700 1.00 95.94 71 VAL A CA 1
ATOM 544 C C . VAL A 1 71 ? 10.174 -5.353 -8.309 1.00 95.94 71 VAL A C 1
ATOM 546 O O . VAL A 1 71 ? 10.396 -5.656 -9.480 1.00 95.94 71 VAL A O 1
ATOM 549 N N . ILE A 1 72 ? 11.090 -4.771 -7.523 1.00 94.88 72 ILE A N 1
ATOM 550 C CA . ILE A 1 72 ? 12.444 -4.443 -7.986 1.00 94.88 72 ILE A CA 1
ATOM 551 C C . ILE A 1 72 ? 13.169 -5.704 -8.454 1.00 94.88 72 ILE A C 1
ATOM 553 O O . ILE A 1 72 ? 13.666 -5.751 -9.579 1.00 94.88 72 ILE A O 1
ATOM 557 N N . LYS A 1 73 ? 13.191 -6.736 -7.606 1.00 94.56 73 LYS A N 1
ATOM 558 C CA . LYS A 1 73 ? 13.864 -7.996 -7.910 1.00 94.56 73 LYS A CA 1
ATOM 559 C C . LYS A 1 73 ? 13.334 -8.617 -9.205 1.00 94.56 73 LYS A C 1
ATOM 561 O O . LYS A 1 73 ? 14.121 -8.923 -10.097 1.00 94.56 73 LYS A O 1
ATOM 566 N N . ASP A 1 74 ? 12.018 -8.772 -9.304 1.00 93.25 74 ASP A N 1
ATOM 567 C CA . ASP A 1 74 ? 11.385 -9.572 -10.350 1.00 93.25 74 ASP A CA 1
ATOM 568 C C . ASP A 1 74 ? 11.385 -8.857 -11.708 1.00 93.25 74 ASP A C 1
ATOM 570 O O . ASP A 1 74 ? 11.545 -9.516 -12.733 1.00 93.25 74 ASP A O 1
ATOM 574 N N . ASN A 1 75 ? 11.276 -7.522 -11.724 1.00 91.00 75 ASN A N 1
ATOM 575 C CA . ASN A 1 75 ? 11.166 -6.740 -12.961 1.00 91.00 75 ASN A CA 1
ATOM 576 C C . ASN A 1 75 ? 12.491 -6.123 -13.427 1.00 91.00 75 ASN A C 1
ATOM 578 O O . ASN A 1 75 ? 12.626 -5.815 -14.608 1.00 91.00 75 ASN A O 1
ATOM 582 N N . PHE A 1 76 ? 13.457 -5.912 -12.525 1.00 89.62 76 PHE A N 1
ATOM 583 C CA . PHE A 1 76 ? 14.656 -5.121 -12.834 1.00 89.62 76 PHE A CA 1
ATOM 584 C C . PHE A 1 76 ? 15.980 -5.774 -12.415 1.00 89.62 76 PHE A C 1
ATOM 586 O O . PHE A 1 76 ? 17.039 -5.223 -12.716 1.00 89.62 76 PHE A O 1
ATOM 593 N N . CYS A 1 77 ? 15.964 -6.921 -11.725 1.00 85.56 77 CYS A N 1
ATOM 594 C CA . CYS A 1 77 ? 17.192 -7.611 -11.299 1.00 85.56 77 CYS A CA 1
ATOM 595 C C . CYS A 1 77 ? 17.278 -9.086 -11.718 1.00 85.56 77 CYS A C 1
ATOM 597 O O . CYS A 1 77 ? 18.332 -9.698 -11.540 1.00 85.56 77 CYS A O 1
ATOM 599 N N . SER A 1 78 ? 16.211 -9.671 -12.261 1.00 74.19 78 SER A N 1
ATOM 600 C CA . SER A 1 78 ? 16.250 -11.025 -12.819 1.00 74.19 78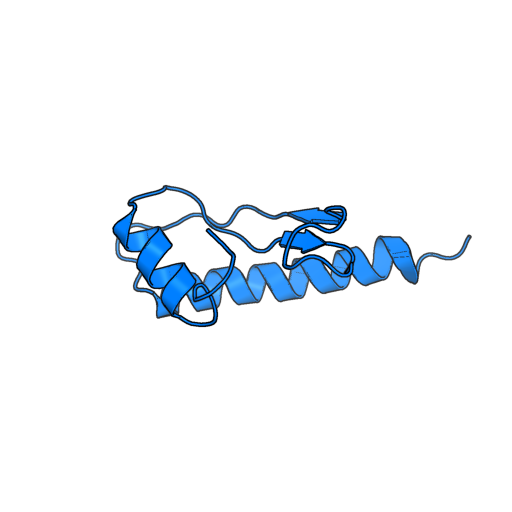 SER A CA 1
ATOM 601 C C . SER A 1 78 ? 17.097 -11.042 -14.102 1.00 74.19 78 SER A C 1
ATOM 603 O O . SER A 1 78 ? 16.828 -10.237 -14.995 1.00 74.19 78 SER A O 1
ATOM 605 N N . PRO A 1 79 ? 18.122 -11.913 -14.219 1.00 61.59 79 PRO A N 1
ATOM 606 C CA . PRO A 1 79 ? 18.884 -12.024 -15.455 1.00 61.59 79 PRO A CA 1
ATOM 607 C C . PRO A 1 79 ? 17.974 -12.545 -16.571 1.00 61.59 79 PRO A C 1
ATOM 609 O O . PRO A 1 79 ? 17.188 -13.469 -16.355 1.00 61.59 79 PRO A O 1
ATOM 612 N N . SER A 1 80 ? 18.088 -11.917 -17.739 1.00 61.84 80 SER A N 1
ATOM 613 C CA . SER A 1 80 ? 17.532 -12.389 -19.012 1.00 61.84 80 SER A CA 1
ATOM 614 C C . SER A 1 80 ? 18.079 -13.755 -19.403 1.00 61.84 80 SER A C 1
ATOM 616 O O . SER A 1 80 ? 19.309 -13.931 -19.231 1.00 61.84 80 SER A O 1
#